Protein AF-A0A2D7A5L3-F1 (afdb_monomer_lite)

Radius of gyration: 18.18 Å; chains: 1; bounding box: 30×32×43 Å

Sequence (91 aa):
MKGSEVEVNFIDAVYRKAVRVTGLAQFIVKSDANPELLSLFFSGWPNLTSILCGFVKIHISEARLIVSPAYDRGATAEELRGKNLRELNAL

pLDDT: mean 94.36, std 5.71, range [57.72, 98.44]

Secondary structure (DSSP, 8-state):
---EEEEEEEEETTTTEEEEEEEEEEEEEGGGS-HHHHHHHHHH-GGGTTT--EEEEEEEEEEEEEE-HHHHTT--HHHHHHHHHHHHTT-

Foldseek 3Di:
DDFDWDWDWAADQLLQKIKIWIFGKD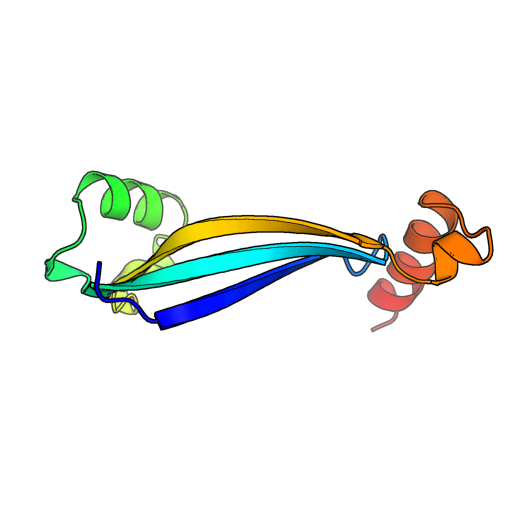WAFPVRDDPVVLVVVCVVPVVCNVVDGTDIDGDTDDIDMDHDCVVVVPDDSVNSNVVRVVVVVVD

Structure (mmCIF, N/CA/C/O backbone):
data_AF-A0A2D7A5L3-F1
#
_entry.id   AF-A0A2D7A5L3-F1
#
loop_
_atom_site.group_PDB
_atom_site.id
_atom_site.type_symbol
_atom_site.label_atom_id
_atom_site.label_alt_id
_atom_site.label_comp_id
_atom_site.label_asym_id
_atom_site.label_entity_id
_atom_site.label_seq_id
_atom_site.pdbx_PDB_ins_code
_atom_site.Cartn_x
_atom_site.Cartn_y
_atom_site.Cartn_z
_atom_site.occupancy
_atom_site.B_iso_or_equiv
_atom_site.auth_seq_id
_atom_site.auth_comp_id
_atom_site.auth_asym_id
_atom_site.auth_atom_id
_atom_site.pdbx_PDB_model_num
ATOM 1 N N . MET A 1 1 ? -8.432 -14.590 15.270 1.00 57.72 1 MET A N 1
ATOM 2 C CA . MET A 1 1 ? -8.900 -13.191 15.126 1.00 57.72 1 MET A CA 1
ATOM 3 C C . MET A 1 1 ? -9.986 -13.150 14.065 1.00 57.72 1 MET A C 1
ATOM 5 O O . MET A 1 1 ? -9.799 -13.776 13.034 1.00 57.72 1 MET A O 1
ATOM 9 N N . LYS A 1 2 ? -11.107 -12.462 14.310 1.00 69.75 2 LYS A N 1
ATOM 10 C CA . LYS A 1 2 ? -12.161 -12.249 13.302 1.00 69.75 2 LYS A CA 1
ATOM 11 C C . LYS A 1 2 ? -11.780 -11.009 12.479 1.00 69.75 2 LYS A C 1
ATOM 13 O O . LYS A 1 2 ? -11.483 -9.971 13.070 1.00 69.75 2 LYS A O 1
ATOM 18 N N . GLY A 1 3 ? -11.717 -11.132 11.162 1.00 82.25 3 GLY A N 1
ATOM 19 C CA . GLY A 1 3 ? -11.347 -10.067 10.227 1.00 82.25 3 GLY A CA 1
ATOM 20 C C . GLY A 1 3 ? -11.672 -10.502 8.800 1.00 82.25 3 GLY A C 1
ATOM 21 O O . GLY A 1 3 ? -11.928 -11.685 8.579 1.00 82.25 3 GLY A O 1
ATOM 22 N N . SER A 1 4 ? -11.693 -9.560 7.863 1.00 94.19 4 SER A N 1
ATOM 23 C CA . SER A 1 4 ? -11.932 -9.858 6.445 1.00 94.19 4 SER A CA 1
ATOM 24 C C . SER A 1 4 ? -10.604 -10.000 5.716 1.00 94.19 4 SER A C 1
ATOM 26 O O . SER A 1 4 ? -9.699 -9.196 5.938 1.00 94.19 4 SER A O 1
ATOM 28 N N . GLU A 1 5 ? -10.481 -10.994 4.843 1.00 97.25 5 GLU A N 1
ATOM 29 C CA . GLU A 1 5 ? -9.330 -11.099 3.945 1.00 97.25 5 GLU A CA 1
ATOM 30 C C . GLU A 1 5 ? -9.349 -9.944 2.940 1.00 97.25 5 GLU A C 1
ATOM 32 O O . GLU A 1 5 ? -10.386 -9.639 2.347 1.00 97.25 5 GLU A O 1
ATOM 37 N N . VAL A 1 6 ? -8.210 -9.271 2.787 1.00 97.88 6 VAL A N 1
ATOM 38 C CA . VAL A 1 6 ? -8.051 -8.129 1.882 1.00 97.88 6 VAL A CA 1
ATOM 39 C C . VAL A 1 6 ? -6.715 -8.179 1.153 1.00 97.88 6 VAL A C 1
ATOM 41 O O . VAL A 1 6 ? -5.726 -8.709 1.667 1.00 97.88 6 VAL A O 1
ATOM 44 N N . GLU A 1 7 ? -6.676 -7.536 -0.013 1.00 97.88 7 GLU A N 1
ATOM 45 C CA . GLU A 1 7 ? -5.450 -7.206 -0.735 1.00 97.88 7 GLU A CA 1
ATOM 46 C C . GLU A 1 7 ? -5.380 -5.690 -0.980 1.00 97.88 7 G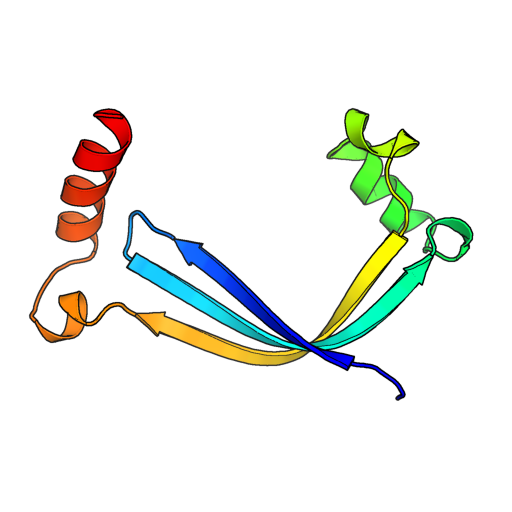LU A C 1
ATOM 48 O O . GLU A 1 7 ? -6.356 -5.078 -1.415 1.00 97.88 7 GLU A O 1
ATOM 53 N N . VAL A 1 8 ? -4.220 -5.080 -0.731 1.00 97.94 8 VAL A N 1
ATOM 54 C CA . VAL A 1 8 ? -3.927 -3.670 -1.027 1.00 97.94 8 VAL A CA 1
ATOM 55 C C . VAL A 1 8 ? -2.765 -3.608 -2.00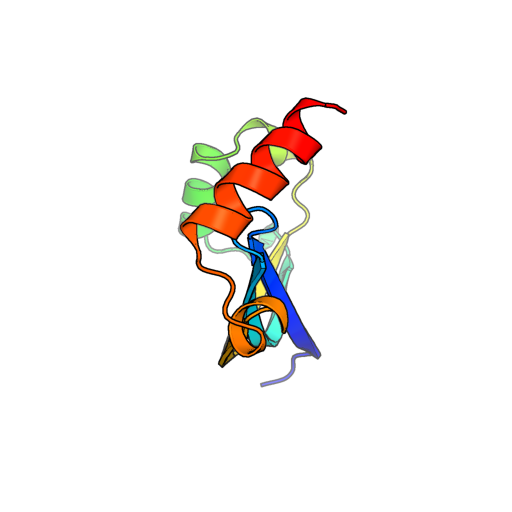9 1.00 97.94 8 VAL A C 1
ATOM 57 O O . VAL A 1 8 ? -1.710 -4.192 -1.768 1.00 97.94 8 VAL A O 1
ATOM 60 N N . ASN A 1 9 ? -2.954 -2.895 -3.119 1.00 97.75 9 ASN A N 1
ATOM 61 C CA . ASN A 1 9 ? -1.942 -2.746 -4.159 1.00 97.75 9 ASN A CA 1
ATOM 62 C C . ASN A 1 9 ? -1.405 -1.313 -4.167 1.00 97.75 9 ASN A C 1
ATOM 64 O O . ASN A 1 9 ? -2.146 -0.369 -4.432 1.00 97.75 9 ASN A O 1
ATOM 68 N N . PHE A 1 10 ? -0.108 -1.165 -3.913 1.00 97.75 10 PHE A N 1
ATOM 69 C CA . PHE A 1 10 ? 0.617 0.091 -4.080 1.00 97.75 10 PHE A CA 1
ATOM 70 C C . PHE A 1 10 ? 1.228 0.095 -5.473 1.00 97.75 10 PHE A C 1
ATOM 72 O O . PHE A 1 10 ? 2.118 -0.708 -5.752 1.00 97.75 10 PHE A O 1
ATOM 79 N N . ILE A 1 11 ? 0.713 0.948 -6.355 1.00 96.69 11 ILE A N 1
ATOM 80 C CA . ILE A 1 11 ? 1.037 0.924 -7.782 1.00 96.69 11 ILE A CA 1
ATOM 81 C C . ILE A 1 11 ? 1.933 2.109 -8.123 1.00 96.69 11 ILE A C 1
ATOM 83 O O . ILE A 1 11 ? 1.569 3.259 -7.896 1.00 96.69 11 ILE A O 1
ATOM 87 N N . ASP A 1 12 ? 3.067 1.814 -8.747 1.00 96.31 12 ASP A N 1
ATOM 88 C CA . ASP A 1 12 ? 3.893 2.785 -9.446 1.00 96.31 12 ASP A CA 1
ATOM 89 C C . ASP A 1 12 ? 3.652 2.632 -10.952 1.00 96.31 12 ASP A C 1
ATOM 91 O O . ASP A 1 12 ? 4.211 1.755 -11.621 1.00 96.31 12 ASP A O 1
ATOM 95 N N . ALA A 1 13 ? 2.778 3.483 -11.489 1.00 93.38 13 ALA A N 1
ATOM 96 C CA . ALA A 1 13 ? 2.436 3.471 -12.908 1.00 93.38 13 ALA A CA 1
ATOM 97 C C . ALA A 1 13 ? 3.618 3.891 -13.799 1.00 93.38 13 ALA A C 1
ATOM 99 O O . ALA A 1 13 ? 3.725 3.437 -14.938 1.00 93.38 13 ALA A O 1
ATOM 100 N N . VAL A 1 14 ? 4.529 4.716 -13.276 1.00 95.75 14 VAL A N 1
ATOM 101 C CA . VAL A 1 14 ? 5.666 5.260 -14.022 1.00 95.75 14 VAL A CA 1
ATOM 102 C C . VAL A 1 14 ? 6.704 4.174 -14.265 1.00 95.75 14 VAL A C 1
ATOM 104 O O . VAL A 1 14 ? 7.138 3.973 -15.397 1.00 95.75 14 VAL A O 1
ATOM 107 N N . TYR A 1 15 ? 7.054 3.419 -13.230 1.00 96.62 15 TYR A N 1
ATOM 108 C CA . TYR A 1 15 ? 7.980 2.297 -13.346 1.00 96.62 15 TYR A CA 1
ATOM 109 C C . TYR A 1 15 ? 7.277 0.979 -13.690 1.00 96.62 15 TYR A C 1
ATOM 111 O O . TYR A 1 15 ? 7.939 -0.021 -13.929 1.00 96.62 15 TYR A O 1
ATOM 119 N N . ARG A 1 16 ? 5.941 0.939 -13.747 1.00 95.56 16 ARG A N 1
ATOM 120 C CA . ARG A 1 16 ? 5.154 -0.288 -13.979 1.00 95.56 16 ARG A CA 1
ATOM 121 C C . ARG A 1 16 ? 5.516 -1.412 -13.003 1.00 95.56 16 ARG A C 1
ATOM 123 O O . ARG A 1 16 ? 5.672 -2.577 -13.388 1.00 95.56 16 ARG A O 1
ATOM 130 N N . LYS A 1 17 ? 5.654 -1.040 -11.735 1.00 97.19 17 LYS A N 1
ATOM 131 C CA . LYS A 1 17 ? 5.850 -1.955 -10.611 1.00 97.19 17 LYS A CA 1
ATOM 132 C C . LYS A 1 17 ? 4.718 -1.755 -9.620 1.00 97.19 17 LYS A C 1
ATOM 134 O O . LYS A 1 17 ? 4.115 -0.689 -9.556 1.00 97.19 17 LYS A O 1
ATOM 139 N N . ALA A 1 18 ? 4.440 -2.778 -8.834 1.00 97.81 18 ALA A N 1
ATOM 140 C CA . ALA A 1 18 ? 3.531 -2.658 -7.712 1.00 97.81 18 ALA A CA 1
ATOM 141 C C . ALA A 1 18 ? 3.992 -3.539 -6.558 1.00 97.81 18 ALA A C 1
ATOM 143 O O . ALA A 1 18 ? 4.717 -4.511 -6.758 1.00 97.81 18 ALA A O 1
ATOM 144 N N . VAL A 1 19 ? 3.539 -3.224 -5.353 1.00 98.31 19 VAL A N 1
ATOM 145 C CA . VAL A 1 19 ? 3.581 -4.156 -4.228 1.00 98.31 19 VAL A CA 1
ATOM 146 C C . VAL A 1 19 ? 2.152 -4.518 -3.877 1.00 98.31 19 VAL A C 1
ATOM 148 O O . VAL A 1 19 ? 1.339 -3.637 -3.597 1.00 98.31 19 VAL A O 1
ATOM 151 N N . ARG A 1 20 ? 1.858 -5.816 -3.884 1.00 98.44 20 ARG A N 1
ATOM 152 C CA . ARG A 1 20 ? 0.611 -6.361 -3.360 1.00 98.44 20 ARG A CA 1
ATOM 153 C C . ARG A 1 20 ? 0.826 -6.826 -1.934 1.00 98.44 20 ARG A C 1
ATOM 155 O O . ARG A 1 20 ? 1.698 -7.654 -1.684 1.00 98.44 20 ARG A O 1
ATOM 162 N N . VAL A 1 21 ? 0.012 -6.317 -1.025 1.00 98.25 21 VAL A N 1
ATOM 163 C CA . VAL A 1 21 ? 0.003 -6.683 0.389 1.00 98.25 21 VAL A CA 1
ATOM 164 C C . VAL A 1 21 ? -1.307 -7.397 0.683 1.00 98.25 21 VAL A C 1
ATOM 166 O O . VAL A 1 21 ? -2.370 -6.825 0.456 1.00 98.25 21 VAL A O 1
ATOM 169 N N . THR A 1 22 ? -1.248 -8.627 1.181 1.00 98.31 22 THR A N 1
ATOM 170 C CA . THR A 1 22 ? -2.428 -9.405 1.581 1.00 98.31 22 THR A CA 1
ATOM 171 C C . THR A 1 22 ? -2.488 -9.527 3.096 1.00 98.31 22 THR A C 1
ATOM 173 O O . THR A 1 22 ? -1.454 -9.518 3.771 1.00 98.31 22 THR A O 1
ATOM 176 N N . GLY A 1 23 ? -3.684 -9.652 3.660 1.00 97.69 23 GLY A N 1
ATOM 177 C CA . GLY A 1 23 ? -3.820 -9.818 5.101 1.00 97.69 23 GLY A CA 1
ATOM 178 C C . GLY A 1 23 ? -5.252 -9.839 5.605 1.00 97.69 23 GLY A C 1
ATOM 179 O O . GLY A 1 23 ? -6.207 -9.872 4.833 1.00 97.69 23 GLY A O 1
ATOM 180 N N . LEU A 1 24 ? -5.383 -9.791 6.930 1.00 98.00 24 LEU A N 1
ATOM 181 C CA . LEU A 1 24 ? -6.668 -9.712 7.620 1.00 98.00 24 LEU A CA 1
ATOM 182 C C . LEU A 1 24 ? -6.932 -8.283 8.093 1.00 98.00 24 LEU A C 1
ATOM 184 O O . LEU A 1 24 ? -6.208 -7.749 8.940 1.00 98.00 24 LEU A O 1
ATOM 188 N N . ALA A 1 25 ? -7.996 -7.684 7.570 1.00 97.31 25 ALA A N 1
ATOM 189 C CA . ALA A 1 25 ? -8.455 -6.354 7.928 1.00 97.31 25 ALA A CA 1
ATOM 190 C C . ALA A 1 25 ? -9.439 -6.367 9.100 1.00 97.31 25 ALA A C 1
ATOM 192 O O . ALA A 1 25 ? -10.312 -7.232 9.216 1.00 97.31 25 ALA A O 1
ATOM 193 N N . GLN A 1 26 ? -9.326 -5.337 9.932 1.00 96.25 26 GLN A N 1
ATOM 194 C CA . GLN A 1 26 ? -10.275 -4.987 10.977 1.00 96.25 26 GLN A CA 1
ATOM 195 C C . GLN A 1 26 ? -10.581 -3.495 10.886 1.00 96.25 26 GLN A C 1
ATOM 197 O O . GLN A 1 26 ? -9.668 -2.674 10.774 1.00 96.25 26 GLN A O 1
ATOM 202 N N . PHE A 1 27 ? -11.865 -3.148 10.928 1.00 95.50 27 PHE A N 1
ATOM 203 C CA . PHE A 1 27 ? -12.288 -1.756 10.995 1.00 95.50 27 PHE A CA 1
ATOM 204 C C . PHE A 1 27 ? -12.284 -1.280 12.449 1.00 95.50 27 PHE A C 1
ATOM 206 O O . PHE A 1 27 ? -12.840 -1.940 13.325 1.00 95.50 27 PHE A O 1
ATOM 213 N N . ILE A 1 28 ? -11.656 -0.133 12.685 1.00 95.38 28 ILE A N 1
ATOM 214 C CA . ILE A 1 28 ? -11.596 0.561 13.967 1.00 95.38 28 ILE A CA 1
ATOM 215 C C . ILE A 1 28 ? -12.352 1.869 13.779 1.00 95.38 28 ILE A C 1
ATOM 217 O O . ILE A 1 28 ? -11.890 2.755 13.059 1.00 95.38 28 ILE A O 1
ATOM 221 N N . VAL A 1 29 ? -13.522 1.997 14.399 1.00 96.12 29 VAL A N 1
ATOM 222 C CA . VAL A 1 29 ? -14.280 3.253 14.367 1.00 96.12 29 VAL A CA 1
ATOM 223 C C . VAL A 1 29 ? -13.459 4.375 15.009 1.00 96.12 29 VAL A C 1
ATOM 225 O O . VAL A 1 29 ? -12.692 4.139 15.941 1.00 96.12 29 VAL A O 1
ATOM 228 N N . LYS A 1 30 ? -13.593 5.610 14.511 1.00 94.56 30 LYS A N 1
ATOM 229 C CA . LYS A 1 30 ? -12.800 6.764 14.973 1.00 94.56 30 LYS A CA 1
ATOM 230 C C . LYS A 1 30 ? -12.838 6.967 16.496 1.00 94.56 30 LYS A C 1
ATOM 232 O O . LYS A 1 30 ? -11.819 7.356 17.057 1.00 94.56 30 LYS A O 1
ATOM 237 N N . SER A 1 31 ? -13.975 6.710 17.149 1.00 95.06 31 SER A N 1
ATOM 238 C CA . SER A 1 31 ? -14.130 6.834 18.609 1.00 95.06 31 SER A CA 1
ATOM 239 C C . SER A 1 31 ? -13.246 5.874 19.403 1.00 95.06 31 SER A C 1
ATOM 241 O O . SER A 1 31 ? -12.878 6.187 20.530 1.00 95.06 31 SER A O 1
ATOM 243 N N . ASP A 1 32 ? -12.889 4.740 18.802 1.00 95.81 32 ASP A N 1
ATOM 244 C CA . ASP A 1 32 ? -12.166 3.645 19.452 1.00 95.81 32 ASP A CA 1
ATOM 245 C C . ASP A 1 32 ? -10.688 3.624 19.023 1.00 95.81 32 ASP A C 1
ATOM 247 O O . ASP A 1 32 ? -9.913 2.752 19.421 1.00 95.81 32 ASP A O 1
ATOM 251 N N . ALA A 1 33 ? -10.286 4.567 18.168 1.00 94.31 33 ALA A N 1
ATOM 252 C CA . ALA A 1 33 ? -8.929 4.665 17.666 1.00 94.31 33 ALA A CA 1
ATOM 253 C C . ALA A 1 33 ? -7.964 5.164 18.752 1.00 94.31 33 ALA A C 1
ATOM 255 O O . ALA A 1 33 ? -8.294 6.026 19.566 1.00 94.31 33 ALA A O 1
ATOM 256 N N . ASN A 1 34 ? -6.730 4.655 18.720 1.00 94.44 34 ASN A N 1
ATOM 257 C CA . ASN A 1 34 ? -5.663 5.118 19.605 1.00 94.44 34 ASN A CA 1
ATOM 258 C C . ASN A 1 34 ? -5.439 6.643 19.415 1.00 94.44 34 ASN A C 1
ATOM 260 O O . ASN A 1 34 ? -5.249 7.075 18.272 1.00 94.44 34 ASN A O 1
ATOM 264 N N . PRO A 1 35 ? -5.410 7.453 20.494 1.00 93.88 35 PRO A N 1
ATOM 265 C CA . PRO A 1 35 ? -5.122 8.888 20.423 1.00 93.88 35 PRO A CA 1
ATOM 266 C C . PRO A 1 35 ? -3.834 9.248 19.668 1.00 93.88 35 PRO A C 1
ATOM 268 O O . PRO A 1 35 ? -3.799 10.250 18.958 1.00 93.88 35 PRO A O 1
ATOM 271 N N . GLU A 1 36 ? -2.791 8.424 19.769 1.00 95.06 36 GLU A N 1
ATOM 272 C CA . GLU A 1 36 ? -1.530 8.610 19.045 1.00 95.06 36 GLU A CA 1
ATOM 273 C C . GLU A 1 36 ? -1.723 8.468 17.529 1.00 95.06 36 GLU A C 1
ATOM 275 O O . GLU A 1 36 ? -1.245 9.300 16.759 1.00 95.06 36 GLU A O 1
ATOM 280 N N . LEU A 1 37 ? -2.500 7.468 17.096 1.00 92.12 37 LEU A N 1
ATOM 281 C CA . LEU A 1 37 ? -2.841 7.262 15.686 1.00 92.12 37 LEU A CA 1
ATOM 282 C C . LEU A 1 37 ? -3.658 8.438 15.136 1.00 92.12 37 LEU A C 1
ATOM 284 O O . LEU A 1 37 ? -3.404 8.905 14.026 1.00 92.12 37 LEU A O 1
ATOM 288 N N . LEU A 1 38 ? -4.620 8.928 15.921 1.00 92.69 38 LEU A N 1
ATOM 289 C CA . LEU A 1 38 ? -5.417 10.104 15.572 1.00 92.69 38 LEU A CA 1
ATOM 290 C C . LEU A 1 38 ? -4.536 11.350 15.428 1.00 92.69 38 LEU A C 1
ATOM 292 O O . LEU A 1 38 ? -4.650 12.062 14.434 1.00 92.69 38 LEU A O 1
ATOM 296 N N . SER A 1 39 ? -3.633 11.587 16.382 1.00 92.81 39 SER A N 1
ATOM 297 C CA . SER A 1 39 ? -2.699 12.719 16.355 1.00 92.81 39 SER A CA 1
ATOM 298 C C . SER A 1 39 ? -1.785 12.676 15.126 1.00 92.81 39 SER A C 1
ATOM 300 O O . SER A 1 39 ? -1.669 13.660 14.389 1.00 92.81 39 SER A O 1
ATOM 302 N N . LEU A 1 40 ? -1.204 11.506 14.835 1.00 93.75 40 LEU A N 1
ATOM 303 C CA . LEU A 1 40 ? -0.353 11.316 13.664 1.00 93.75 40 LEU A CA 1
ATOM 304 C C . LEU A 1 40 ? -1.130 11.572 12.366 1.00 93.75 40 LEU A C 1
ATOM 306 O O . LEU A 1 40 ? -0.655 12.296 11.495 1.00 93.75 40 LEU A O 1
ATOM 310 N N . PHE A 1 41 ? -2.351 11.046 12.253 1.00 92.88 41 PHE A N 1
ATOM 311 C CA . PHE A 1 41 ? -3.181 11.263 11.073 1.00 92.88 41 PHE A CA 1
ATOM 312 C C . PHE A 1 41 ? -3.578 12.741 10.906 1.00 92.88 41 PHE A C 1
ATOM 314 O O . PHE A 1 41 ? -3.421 13.304 9.827 1.00 92.88 41 PHE A O 1
ATOM 321 N N . PHE A 1 42 ? -4.044 13.418 11.957 1.00 91.94 42 PHE A N 1
ATOM 322 C CA . PHE A 1 42 ? -4.498 14.810 11.835 1.00 91.94 42 PHE A CA 1
ATOM 323 C C . PHE A 1 42 ? -3.362 15.815 11.638 1.00 91.94 42 PHE A C 1
ATOM 325 O O . PHE A 1 42 ? -3.593 16.862 11.037 1.00 91.94 42 PHE A O 1
ATOM 332 N N . SER A 1 43 ? -2.141 15.504 12.078 1.00 94.88 43 SER A N 1
ATOM 333 C CA . SER A 1 43 ? -0.974 16.341 11.768 1.00 94.88 43 SER A CA 1
ATOM 334 C C . SER A 1 43 ? -0.583 16.276 10.286 1.00 94.88 43 SER A C 1
ATOM 336 O O . SER A 1 43 ? -0.202 17.296 9.717 1.00 94.88 43 SER A O 1
ATOM 338 N N . GLY A 1 44 ? -0.731 15.112 9.642 1.00 94.38 44 GLY A N 1
ATOM 339 C CA . GLY A 1 44 ? -0.479 14.950 8.206 1.00 94.38 44 GLY A CA 1
ATOM 340 C C . GLY A 1 44 ? -1.631 15.421 7.313 1.00 94.38 44 GLY A C 1
ATOM 341 O O . GLY A 1 44 ? -1.394 15.940 6.223 1.00 94.38 44 GLY A O 1
ATOM 342 N N . TRP A 1 45 ? -2.877 15.261 7.772 1.00 93.38 45 TRP A N 1
ATOM 343 C CA . TRP A 1 45 ? -4.086 15.521 6.981 1.00 93.38 45 TRP A CA 1
ATOM 344 C C . TRP A 1 45 ? -5.163 16.273 7.779 1.00 93.38 45 TRP A C 1
ATOM 346 O O . TRP A 1 45 ? -6.266 15.754 7.994 1.00 93.38 45 TRP A O 1
ATOM 356 N N . PRO A 1 46 ? -4.891 17.517 8.214 1.00 91.94 46 PRO A N 1
ATOM 357 C CA . PRO A 1 46 ? -5.800 18.262 9.086 1.00 91.94 46 PRO A CA 1
ATOM 358 C C . PRO A 1 46 ? -7.183 18.482 8.455 1.00 91.94 46 PRO A C 1
ATOM 360 O O . PRO A 1 46 ? -8.203 18.439 9.146 1.00 91.94 46 PRO A O 1
ATOM 363 N N . ASN A 1 47 ? -7.241 18.632 7.130 1.00 93.00 47 ASN A N 1
ATOM 364 C CA . ASN A 1 47 ? -8.470 18.816 6.357 1.00 93.00 47 ASN A CA 1
ATOM 365 C C . ASN A 1 47 ? -9.382 17.575 6.308 1.00 93.00 47 ASN A C 1
ATOM 367 O O . ASN A 1 47 ? -10.551 17.708 5.958 1.00 93.00 47 ASN A O 1
ATOM 371 N N . LEU A 1 48 ? -8.886 16.383 6.660 1.00 91.12 48 LEU A N 1
ATOM 372 C CA . LEU A 1 48 ? -9.676 15.143 6.645 1.00 91.12 48 LEU A CA 1
ATOM 373 C C . LEU A 1 48 ? -10.316 14.821 8.004 1.00 91.12 48 LEU A C 1
ATOM 375 O O . LEU A 1 48 ? -11.093 13.873 8.124 1.00 91.12 48 LEU A O 1
ATOM 379 N N . THR A 1 49 ? -10.031 15.623 9.033 1.00 87.50 49 THR A N 1
ATOM 380 C CA . THR A 1 49 ? -10.448 15.368 10.420 1.00 87.50 49 THR A CA 1
ATOM 381 C C . THR A 1 49 ? -11.960 15.211 10.581 1.00 87.50 49 THR A C 1
ATOM 383 O O . THR A 1 49 ? -12.416 14.340 11.331 1.00 87.50 49 THR A O 1
ATOM 386 N N . SER A 1 50 ? -12.740 16.046 9.890 1.00 89.25 50 SER A N 1
ATOM 387 C CA . SER A 1 50 ? -14.204 16.082 9.994 1.00 89.25 50 SER A CA 1
ATOM 388 C C . SER A 1 50 ? -14.899 14.939 9.254 1.00 89.25 50 SER A C 1
ATOM 390 O O . SER A 1 50 ? -15.999 14.564 9.648 1.00 89.25 50 SER A O 1
ATOM 392 N N . ILE A 1 51 ? -14.264 14.365 8.228 1.00 93.25 51 ILE A N 1
ATOM 393 C CA . ILE A 1 51 ? -14.859 13.317 7.380 1.00 93.25 51 ILE A CA 1
ATOM 394 C C . ILE A 1 51 ? -14.360 11.905 7.710 1.00 93.25 51 ILE A C 1
ATOM 396 O O . ILE A 1 51 ? -14.915 10.925 7.221 1.00 93.25 51 ILE A O 1
ATOM 400 N N . LEU A 1 52 ? -13.318 11.776 8.535 1.00 93.88 52 LEU A N 1
ATOM 401 C CA . LEU A 1 52 ? -12.791 10.482 8.957 1.00 93.88 52 LEU A CA 1
ATOM 402 C C . LEU A 1 52 ? -13.835 9.693 9.769 1.00 93.88 52 LEU A C 1
ATOM 404 O O . LEU A 1 52 ? -14.201 10.098 10.874 1.00 93.88 52 LEU A O 1
ATOM 408 N N . CYS A 1 53 ? -14.239 8.523 9.270 1.00 94.69 53 CYS A N 1
ATOM 409 C CA . CYS A 1 53 ? -15.143 7.606 9.980 1.00 94.69 53 CYS A CA 1
ATOM 410 C C . CYS A 1 53 ? -14.406 6.565 10.846 1.00 94.69 53 CYS A C 1
ATOM 412 O O . CYS A 1 53 ? -14.955 6.069 11.830 1.00 94.69 53 CYS A O 1
ATOM 414 N N . GLY A 1 54 ? -13.164 6.223 10.501 1.00 95.25 54 GLY A N 1
ATOM 415 C CA . GLY A 1 54 ? -12.379 5.207 11.196 1.00 95.25 54 GLY A CA 1
ATOM 416 C C . GLY A 1 54 ? -11.153 4.774 10.400 1.00 95.25 54 GLY A C 1
ATOM 417 O O . GLY A 1 54 ? -10.856 5.334 9.347 1.00 95.25 54 GLY A O 1
ATOM 418 N N . PHE A 1 55 ? -10.458 3.762 10.905 1.00 95.19 55 PHE A N 1
ATOM 419 C CA . PHE A 1 55 ? -9.237 3.212 10.332 1.00 95.19 55 PHE A CA 1
ATOM 420 C C . PHE A 1 55 ? -9.429 1.748 9.956 1.00 95.19 55 PHE A C 1
ATOM 422 O O . PHE A 1 55 ? -10.078 0.987 10.671 1.00 95.19 55 PHE A O 1
ATOM 429 N N . VAL A 1 56 ? -8.804 1.329 8.861 1.00 95.19 56 VAL A N 1
ATOM 430 C CA . VAL A 1 56 ? -8.676 -0.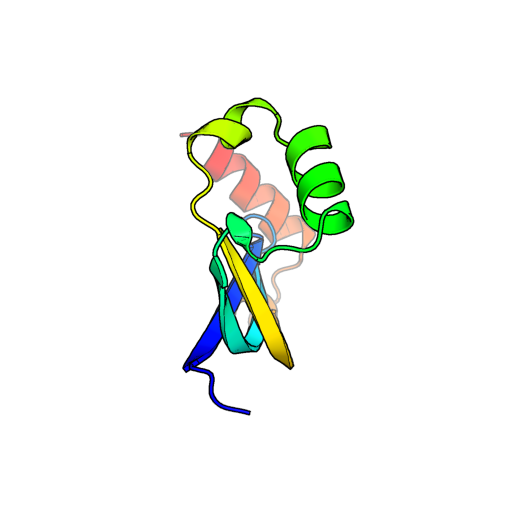089 8.521 1.00 95.19 56 VAL A CA 1
ATOM 431 C C . VAL A 1 56 ? -7.293 -0.547 8.960 1.00 95.19 56 VAL A C 1
ATOM 433 O O . VAL A 1 56 ? -6.286 -0.153 8.375 1.00 95.19 56 VAL A O 1
ATOM 436 N N . LYS A 1 57 ? -7.236 -1.380 10.001 1.00 94.88 57 LYS A N 1
ATOM 437 C CA . LYS A 1 57 ? -5.998 -2.020 10.449 1.00 94.88 57 LYS A CA 1
ATOM 438 C C . LYS A 1 57 ? -5.850 -3.359 9.741 1.00 94.88 57 LYS A C 1
ATOM 440 O O . LYS A 1 57 ? -6.681 -4.247 9.923 1.00 94.88 57 LYS A O 1
ATOM 445 N N . ILE A 1 58 ? -4.780 -3.514 8.969 1.00 96.50 58 ILE A N 1
ATOM 446 C CA . ILE A 1 58 ? -4.480 -4.746 8.235 1.00 96.50 58 ILE A CA 1
ATOM 447 C C . ILE A 1 58 ? -3.328 -5.465 8.932 1.00 96.50 58 ILE A C 1
ATOM 449 O O . ILE A 1 58 ? -2.242 -4.910 9.085 1.00 96.50 58 ILE A O 1
ATOM 453 N N . HIS A 1 59 ? -3.563 -6.708 9.345 1.00 96.62 59 HIS A N 1
ATOM 454 C CA . HIS A 1 59 ? -2.504 -7.619 9.766 1.00 96.62 59 HIS A CA 1
ATOM 455 C C . HIS A 1 59 ? -1.985 -8.333 8.523 1.00 96.62 59 HIS A C 1
ATOM 457 O O . HIS A 1 59 ? -2.686 -9.167 7.949 1.00 96.62 59 HIS A O 1
ATOM 463 N N . ILE A 1 60 ? -0.789 -7.946 8.086 1.00 97.62 60 ILE A N 1
ATOM 464 C CA . ILE A 1 60 ? -0.186 -8.411 6.836 1.00 97.62 60 ILE A CA 1
ATOM 465 C C . ILE A 1 60 ? 0.231 -9.878 6.974 1.00 97.62 60 ILE A C 1
ATOM 467 O O . ILE A 1 60 ? 0.923 -10.234 7.926 1.00 97.62 60 ILE A O 1
ATOM 471 N N . SER A 1 61 ? -0.177 -10.708 6.014 1.00 97.81 61 SER A N 1
ATOM 472 C CA . SER A 1 61 ? 0.234 -12.111 5.892 1.00 97.81 61 SER A CA 1
ATOM 473 C C . SER A 1 61 ? 1.287 -12.322 4.803 1.00 97.81 61 SER A C 1
ATOM 475 O O . SER A 1 61 ? 2.202 -13.118 4.991 1.00 97.81 61 SER A O 1
ATOM 477 N N . GLU A 1 62 ? 1.196 -11.596 3.687 1.00 98.19 62 GLU A N 1
ATOM 478 C CA . GLU A 1 62 ? 2.158 -11.655 2.582 1.00 98.19 62 GLU A CA 1
ATOM 479 C C . GLU A 1 62 ? 2.339 -10.258 1.976 1.00 98.19 62 GLU A C 1
ATOM 481 O O . GLU A 1 62 ? 1.403 -9.459 1.896 1.00 98.19 62 GLU A O 1
ATOM 486 N N . ALA A 1 63 ? 3.555 -9.972 1.512 1.00 98.19 63 ALA A N 1
ATOM 487 C CA . ALA A 1 63 ? 3.839 -8.856 0.624 1.00 98.19 63 ALA A CA 1
ATOM 488 C C . ALA A 1 63 ? 4.615 -9.373 -0.591 1.00 98.19 63 ALA A C 1
ATOM 490 O O . ALA A 1 63 ? 5.627 -10.059 -0.444 1.00 98.19 63 ALA A O 1
ATOM 491 N N . ARG A 1 64 ? 4.146 -9.040 -1.795 1.00 98.31 64 ARG A N 1
ATOM 492 C CA . ARG A 1 64 ? 4.725 -9.508 -3.054 1.00 98.31 64 ARG A CA 1
ATOM 493 C C . ARG A 1 64 ? 4.986 -8.348 -4.002 1.00 98.31 64 ARG A C 1
ATOM 495 O O . ARG A 1 64 ? 4.082 -7.573 -4.310 1.00 98.31 64 ARG A O 1
ATOM 502 N N . LEU A 1 65 ? 6.215 -8.275 -4.510 1.00 97.75 65 LEU A N 1
ATOM 503 C CA . LEU A 1 65 ? 6.558 -7.400 -5.626 1.00 97.75 65 LEU A CA 1
ATOM 504 C C . LEU A 1 65 ? 5.933 -7.946 -6.916 1.00 97.75 65 LEU A C 1
ATOM 506 O O . LEU A 1 65 ? 6.088 -9.121 -7.245 1.00 97.75 65 LEU A O 1
ATOM 510 N N . ILE A 1 66 ? 5.260 -7.076 -7.658 1.00 97.06 66 ILE A N 1
ATOM 511 C CA . ILE A 1 66 ? 4.714 -7.340 -8.985 1.00 97.06 66 ILE A CA 1
ATOM 512 C C . ILE A 1 66 ? 5.480 -6.471 -9.977 1.00 97.06 66 ILE A C 1
ATOM 514 O O . ILE A 1 66 ? 5.568 -5.250 -9.824 1.00 97.06 66 ILE A O 1
ATOM 518 N N . VAL A 1 67 ? 6.024 -7.108 -11.009 1.00 95.25 67 VAL A N 1
ATOM 519 C CA . VAL A 1 67 ? 6.716 -6.444 -12.115 1.00 95.25 67 VAL A CA 1
ATOM 520 C C . VAL A 1 67 ? 5.927 -6.636 -13.404 1.00 95.25 67 VAL A C 1
ATOM 522 O O . VAL A 1 67 ? 5.315 -7.676 -13.633 1.00 95.25 67 VAL A O 1
ATOM 525 N N . SER A 1 68 ? 5.901 -5.604 -14.242 1.00 94.56 68 SER A N 1
ATOM 526 C CA . SER A 1 68 ? 5.241 -5.659 -15.546 1.00 94.56 68 SER A CA 1
ATOM 527 C C . SER A 1 68 ? 5.946 -6.631 -16.509 1.00 94.56 68 SER A C 1
ATOM 529 O O . SER A 1 68 ? 7.173 -6.594 -16.581 1.00 94.56 68 SER A O 1
ATOM 531 N N . PRO A 1 69 ? 5.211 -7.350 -17.386 1.00 95.25 69 PRO A N 1
ATOM 532 C CA . PRO A 1 69 ? 5.801 -8.205 -18.428 1.00 95.25 69 PRO A CA 1
ATOM 533 C C . PRO A 1 69 ? 6.752 -7.488 -19.397 1.00 95.25 69 PRO A C 1
ATOM 535 O O . PRO A 1 69 ? 7.496 -8.117 -20.140 1.00 95.25 69 PRO A O 1
ATOM 538 N N . ALA A 1 70 ? 6.723 -6.153 -19.427 1.00 94.00 70 ALA A N 1
ATOM 539 C CA . ALA A 1 70 ? 7.710 -5.352 -20.151 1.00 94.00 70 ALA A CA 1
ATOM 540 C C . ALA A 1 70 ? 9.153 -5.666 -19.716 1.00 94.00 70 ALA A C 1
ATOM 542 O O . ALA A 1 70 ? 10.042 -5.683 -20.563 1.00 94.00 70 ALA A O 1
ATOM 543 N N . TYR A 1 71 ? 9.367 -5.963 -18.430 1.00 94.75 71 TYR A N 1
ATOM 544 C CA . TYR A 1 71 ? 10.676 -6.348 -17.905 1.00 94.75 71 TYR A CA 1
ATOM 545 C C . TYR A 1 71 ? 11.133 -7.702 -18.456 1.00 94.75 71 TYR A C 1
ATOM 547 O O . TYR A 1 71 ? 12.279 -7.830 -18.877 1.00 94.75 71 TYR A O 1
ATOM 555 N N . ASP A 1 72 ? 10.222 -8.672 -18.577 1.00 95.31 72 ASP A N 1
ATOM 556 C CA . ASP A 1 72 ? 10.513 -9.977 -19.192 1.00 95.31 72 ASP A CA 1
ATOM 557 C C . ASP A 1 72 ? 10.854 -9.857 -20.687 1.00 95.31 72 ASP A C 1
ATOM 559 O O . ASP A 1 72 ? 11.496 -10.729 -21.265 1.00 95.31 72 ASP A O 1
ATOM 563 N N . ARG A 1 73 ? 10.435 -8.757 -21.325 1.00 95.31 73 ARG A N 1
ATOM 564 C CA . ARG A 1 73 ? 10.736 -8.425 -22.727 1.00 95.31 73 ARG A CA 1
ATOM 565 C C . ARG A 1 73 ? 11.955 -7.510 -22.888 1.00 95.31 73 ARG A C 1
ATOM 567 O O . ARG A 1 73 ? 12.171 -6.993 -23.980 1.00 95.31 73 ARG A O 1
ATOM 574 N N . GLY A 1 74 ? 12.732 -7.304 -21.824 1.00 95.38 74 GLY A N 1
ATOM 575 C CA . GLY A 1 74 ? 13.995 -6.565 -21.858 1.00 95.38 74 GLY A CA 1
ATOM 576 C C . GLY A 1 74 ? 13.890 -5.058 -21.627 1.00 95.38 74 GLY A C 1
ATOM 577 O O . GLY A 1 74 ? 14.903 -4.377 -21.743 1.00 95.38 74 GLY A O 1
ATOM 578 N N . ALA A 1 75 ? 12.712 -4.522 -21.287 1.00 95.44 75 ALA A N 1
ATOM 579 C CA . ALA A 1 75 ? 12.594 -3.105 -20.954 1.00 95.44 75 ALA A CA 1
ATOM 580 C C . ALA A 1 75 ? 13.320 -2.787 -19.638 1.00 95.44 75 ALA A C 1
ATOM 582 O O . ALA A 1 75 ? 13.163 -3.490 -18.635 1.00 95.44 75 ALA A O 1
ATOM 583 N N . THR A 1 76 ? 14.059 -1.683 -19.619 1.00 96.38 76 THR A N 1
ATOM 584 C CA . THR A 1 76 ? 14.704 -1.160 -18.410 1.00 96.38 76 THR A CA 1
ATOM 585 C C . THR A 1 76 ? 13.749 -0.281 -17.600 1.00 96.38 76 THR A C 1
ATOM 587 O O . THR A 1 76 ? 12.712 0.189 -18.081 1.00 96.38 76 THR A O 1
ATOM 590 N N . ALA A 1 77 ? 14.081 -0.045 -16.330 1.00 94.94 77 ALA A N 1
ATOM 591 C CA . ALA A 1 77 ? 13.279 0.816 -15.464 1.00 94.94 77 ALA A CA 1
ATOM 592 C C . ALA A 1 77 ? 13.262 2.270 -15.969 1.00 94.94 77 ALA A C 1
ATOM 594 O O . ALA A 1 77 ? 12.230 2.938 -15.914 1.00 94.94 77 ALA A O 1
ATOM 595 N N . GLU A 1 78 ? 14.387 2.733 -16.500 1.00 96.94 78 GLU A N 1
ATOM 596 C CA . GLU A 1 78 ? 14.608 4.079 -17.011 1.00 96.94 78 GLU A CA 1
ATOM 597 C C . GLU A 1 78 ? 13.820 4.324 -18.304 1.00 96.94 78 GLU A C 1
ATOM 599 O O . GLU A 1 78 ? 13.190 5.375 -18.447 1.00 96.94 78 GLU A O 1
ATOM 604 N N . GLU A 1 79 ? 13.786 3.341 -19.209 1.00 96.81 79 GLU A N 1
ATOM 605 C CA . GLU A 1 79 ? 12.973 3.388 -20.431 1.00 96.81 79 GLU A CA 1
ATOM 606 C C . GLU A 1 79 ? 11.484 3.504 -20.109 1.00 96.81 79 GLU A C 1
ATOM 608 O O . GLU A 1 79 ? 10.794 4.375 -20.649 1.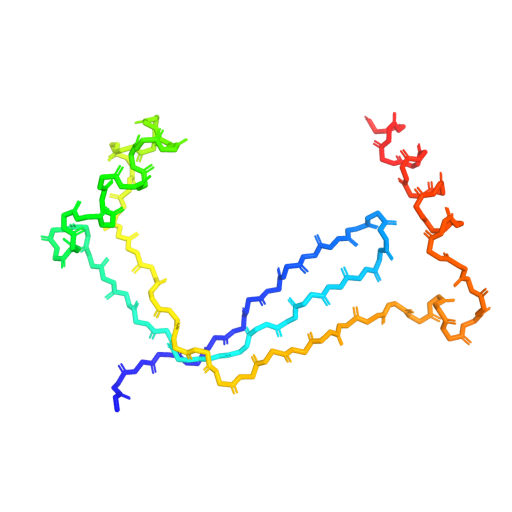00 96.81 79 GLU A O 1
ATOM 613 N N . LEU A 1 80 ? 10.990 2.656 -19.198 1.00 96.62 80 LEU A N 1
ATOM 614 C CA . LEU A 1 80 ? 9.590 2.677 -18.779 1.00 96.62 80 LEU A CA 1
ATOM 615 C C . LEU A 1 80 ? 9.238 4.003 -18.110 1.00 96.62 80 LEU A C 1
ATOM 617 O O . LEU A 1 80 ? 8.263 4.640 -18.502 1.00 96.62 80 LEU A O 1
ATOM 621 N N . ARG A 1 81 ? 10.077 4.474 -17.184 1.00 96.75 81 ARG A N 1
ATOM 622 C CA . ARG A 1 81 ? 9.902 5.770 -16.529 1.00 96.75 81 ARG A CA 1
ATOM 623 C C . ARG A 1 81 ? 9.825 6.912 -17.541 1.00 96.75 81 ARG A C 1
ATOM 625 O O . ARG A 1 81 ? 8.905 7.724 -17.487 1.00 96.75 81 ARG A O 1
ATOM 632 N N . GLY A 1 82 ? 10.793 6.994 -18.456 1.00 96.94 82 GLY A N 1
ATOM 633 C CA . GLY A 1 82 ? 10.881 8.075 -19.438 1.00 96.94 82 GLY A CA 1
ATOM 634 C C . GLY A 1 82 ? 9.731 8.065 -20.445 1.00 96.94 82 GLY A C 1
ATOM 635 O O . GLY A 1 82 ? 9.241 9.123 -20.842 1.00 96.94 82 GLY A O 1
ATOM 636 N N . LYS A 1 83 ? 9.270 6.882 -20.859 1.00 95.69 83 LYS A N 1
ATOM 637 C CA . LYS A 1 83 ? 8.075 6.742 -21.698 1.00 95.69 83 LYS A CA 1
ATOM 638 C C . LYS A 1 83 ? 6.811 7.164 -20.942 1.00 95.69 83 LYS A C 1
ATOM 640 O O . LYS A 1 83 ? 6.111 8.058 -21.403 1.00 95.69 83 LYS A O 1
ATOM 645 N N . ASN A 1 84 ? 6.556 6.579 -19.775 1.00 95.88 84 ASN A N 1
ATOM 646 C CA . ASN A 1 84 ? 5.288 6.752 -19.066 1.00 95.88 84 ASN A CA 1
ATOM 647 C C . ASN A 1 84 ? 5.127 8.166 -18.484 1.00 95.88 84 ASN A C 1
ATOM 649 O O . ASN A 1 84 ? 4.020 8.687 -18.475 1.00 95.88 84 ASN A O 1
ATOM 653 N N . LEU A 1 85 ? 6.210 8.829 -18.051 1.00 96.56 85 LEU A N 1
ATOM 654 C CA . LEU A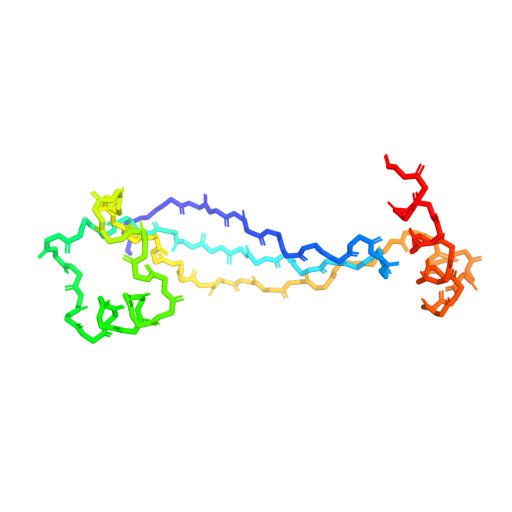 1 85 ? 6.137 10.241 -17.640 1.00 96.56 85 LEU A CA 1
ATOM 655 C C . LEU A 1 85 ? 5.768 11.166 -18.802 1.00 96.56 85 LEU A C 1
ATOM 657 O O . LEU A 1 85 ? 5.030 12.125 -18.600 1.00 96.56 85 LEU A O 1
ATOM 661 N N . ARG A 1 86 ? 6.268 10.893 -20.016 1.00 96.00 86 ARG A N 1
ATOM 662 C CA . ARG A 1 86 ? 5.890 11.675 -21.202 1.00 96.00 86 ARG A CA 1
ATOM 663 C C . ARG A 1 86 ? 4.410 11.511 -21.528 1.00 96.00 86 ARG A C 1
ATOM 665 O O . ARG A 1 86 ? 3.766 12.501 -21.839 1.00 96.00 86 ARG A O 1
ATOM 672 N N . GLU A 1 87 ? 3.888 10.291 -21.429 1.00 94.12 87 GLU A N 1
ATOM 673 C CA . GLU A 1 87 ? 2.462 10.012 -21.637 1.00 94.12 87 GLU A CA 1
ATOM 674 C C . GLU A 1 87 ? 1.593 10.680 -20.563 1.00 94.12 87 GLU A C 1
ATOM 676 O O . GLU A 1 87 ? 0.604 11.322 -20.896 1.00 94.12 87 GLU A O 1
ATOM 681 N N . LEU A 1 88 ? 1.989 10.594 -19.288 1.00 92.69 88 LEU A N 1
ATOM 682 C CA . LEU A 1 88 ? 1.247 11.194 -18.176 1.00 92.69 88 LEU A CA 1
ATOM 683 C C . LEU A 1 88 ? 1.181 12.725 -18.270 1.00 92.69 88 LEU A C 1
ATOM 685 O O . LEU A 1 88 ? 0.138 13.304 -18.001 1.00 92.69 88 LEU A O 1
ATOM 689 N N . ASN A 1 89 ? 2.279 13.373 -18.667 1.00 93.69 89 ASN A N 1
ATOM 690 C CA . ASN A 1 89 ? 2.347 14.831 -18.818 1.00 93.69 89 ASN A CA 1
ATOM 691 C C . ASN A 1 89 ? 1.637 15.356 -20.080 1.00 93.69 89 ASN A C 1
ATOM 693 O O . ASN A 1 89 ? 1.601 16.567 -20.285 1.00 93.69 89 ASN A O 1
ATOM 697 N N . ALA A 1 90 ? 1.146 14.470 -20.949 1.00 92.69 90 ALA A N 1
ATOM 698 C CA . ALA A 1 90 ? 0.415 14.834 -22.161 1.00 92.69 90 ALA A CA 1
ATOM 699 C C . ALA A 1 90 ? -1.119 14.804 -21.983 1.00 92.69 90 ALA A C 1
ATOM 701 O O . ALA A 1 90 ? -1.833 15.054 -22.955 1.00 92.69 90 ALA A O 1
ATOM 702 N N . LEU A 1 91 ? -1.608 14.475 -20.779 1.00 74.69 91 LEU A N 1
ATOM 703 C CA . LEU A 1 91 ? -3.021 14.516 -20.374 1.00 74.69 91 LEU A CA 1
ATOM 704 C C . LEU A 1 91 ? -3.409 15.903 -19.849 1.00 74.69 91 LEU A C 1
ATOM 706 O O . LEU A 1 91 ? -4.570 16.297 -20.097 1.00 74.69 91 LEU A O 1
#